Protein AF-A0ABC8TBP5-F1 (afdb_monomer_lite)

Radius of gyration: 12.97 Å; chains: 1; bounding box: 32×27×34 Å

Secondary structure (DSSP, 8-state):
--HHHHHHHTTSSSS-EEE-SS--HHHHHHHHHHHHT-SS--S---EEEP---TTSTTTTPPPP-GGGTT--

pLDDT: mean 71.78, std 15.45, range [38.31, 88.75]

InterPro do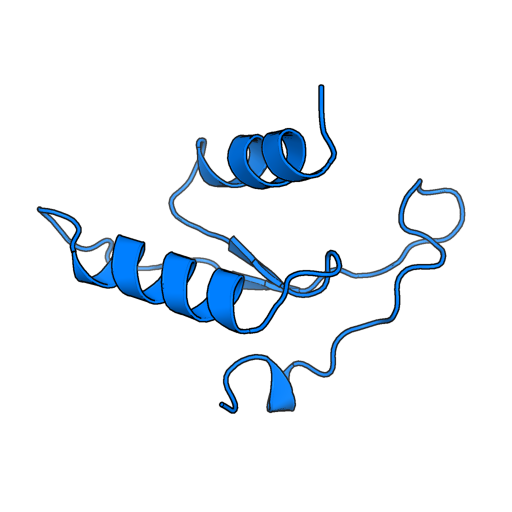mains:
  IPR002684 Biotin synthase/Biotin biosynthesis bifunctional protein BioAB [PTHR22976] (13-68)
  IPR013785 Aldolase-type TIM barrel [G3DSA:3.20.20.70] (11-72)
  IPR058240 Radical SAM superfamily [SSF102114] (13-65)

Foldseek 3Di:
DDPVVVQVVVCPPDQEHEFQPPDDPVVVVVSVVVQVPDPDHDPDYDYHYDDQDPPDPCVVGDGDDPVCRPPD

Structure (mmCIF, N/CA/C/O backbone):
data_AF-A0ABC8TBP5-F1
#
_entry.id   AF-A0ABC8TBP5-F1
#
loop_
_atom_site.group_PDB
_atom_site.id
_atom_site.type_symbol
_atom_site.label_atom_id
_atom_site.label_alt_id
_atom_site.label_comp_id
_atom_site.label_asym_id
_atom_site.label_entity_id
_atom_site.label_seq_id
_atom_site.pdbx_PDB_ins_code
_atom_site.Cartn_x
_atom_site.Cartn_y
_atom_site.Cartn_z
_atom_site.occupancy
_atom_site.B_iso_or_equiv
_atom_site.auth_seq_id
_atom_site.auth_comp_id
_atom_site.auth_asym_id
_atom_site.auth_atom_id
_atom_site.pdbx_PDB_model_num
ATOM 1 N N . MET A 1 1 ? -1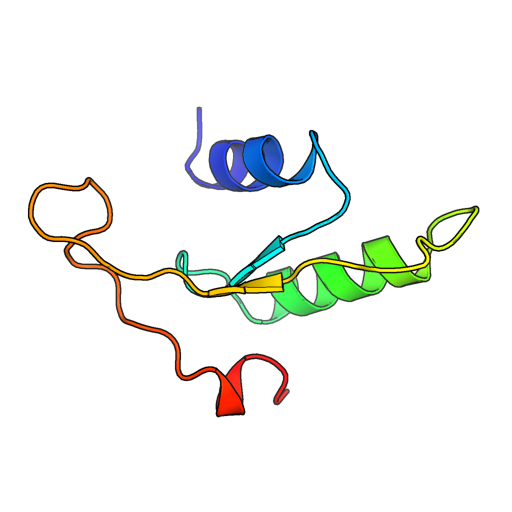7.569 10.705 -7.531 1.00 46.31 1 MET A N 1
ATOM 2 C CA . MET A 1 1 ? -16.176 10.236 -7.428 1.00 46.31 1 MET A CA 1
ATOM 3 C C . MET A 1 1 ? -16.227 8.919 -6.689 1.00 46.31 1 MET A C 1
ATOM 5 O O . MET A 1 1 ? -16.824 8.873 -5.614 1.00 46.31 1 MET A O 1
ATOM 9 N N . SER A 1 2 ? -15.810 7.832 -7.332 1.00 39.12 2 SER A N 1
ATOM 10 C CA . SER A 1 2 ? -15.904 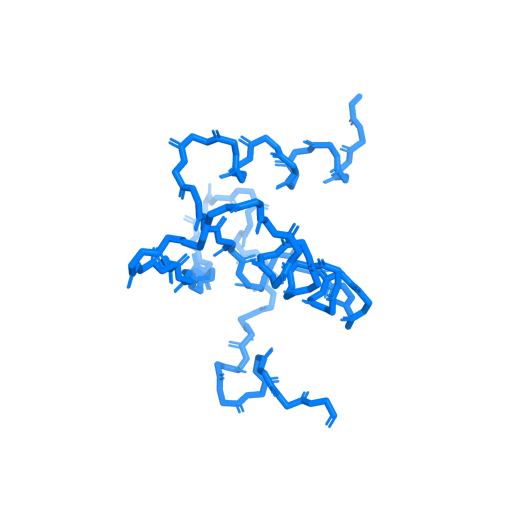6.495 -6.736 1.00 39.12 2 SER A CA 1
ATOM 11 C C . SER A 1 2 ? -14.732 6.258 -5.786 1.00 39.12 2 SER A C 1
ATOM 13 O O . SER A 1 2 ? -13.646 6.788 -5.985 1.00 39.12 2 SER A O 1
ATOM 15 N N . ARG A 1 3 ? -14.939 5.417 -4.768 1.00 54.44 3 ARG A N 1
ATOM 16 C CA . ARG A 1 3 ? -13.919 5.009 -3.779 1.00 54.44 3 ARG A CA 1
ATOM 17 C C . ARG A 1 3 ? -12.609 4.489 -4.402 1.00 54.44 3 ARG A C 1
ATOM 19 O O . ARG A 1 3 ? -11.569 4.525 -3.764 1.00 54.44 3 ARG A O 1
ATOM 26 N N . SER A 1 4 ? -12.657 4.030 -5.653 1.00 47.91 4 SER A N 1
ATOM 27 C CA . SER A 1 4 ? -11.495 3.609 -6.443 1.00 47.91 4 SER A CA 1
ATOM 28 C C . SER A 1 4 ? -10.642 4.777 -6.966 1.00 47.91 4 SER A C 1
ATOM 30 O O . SER A 1 4 ? -9.448 4.610 -7.186 1.00 47.91 4 SER A O 1
ATOM 32 N N . GLU A 1 5 ? -11.222 5.964 -7.157 1.00 39.22 5 GLU A N 1
ATOM 33 C CA . GLU A 1 5 ? -10.518 7.159 -7.647 1.00 39.22 5 GLU A CA 1
ATOM 34 C C . GLU A 1 5 ? -9.739 7.871 -6.525 1.00 39.22 5 GLU A C 1
ATOM 36 O O . GLU A 1 5 ? -8.682 8.447 -6.774 1.00 39.22 5 GLU A O 1
ATOM 41 N N . GLU A 1 6 ? -10.199 7.772 -5.273 1.00 46.38 6 GLU A N 1
ATOM 42 C CA . GLU A 1 6 ? -9.483 8.287 -4.091 1.00 46.38 6 GLU A CA 1
ATOM 43 C C . GLU A 1 6 ? -8.207 7.483 -3.793 1.00 46.38 6 GLU A C 1
ATOM 45 O O . GLU A 1 6 ? -7.197 8.049 -3.374 1.00 46.38 6 GLU A O 1
ATOM 50 N N . PHE A 1 7 ? -8.222 6.178 -4.087 1.00 44.91 7 PHE A N 1
ATOM 51 C CA . PHE A 1 7 ? -7.066 5.287 -3.952 1.00 44.91 7 PHE A CA 1
ATOM 52 C C . PHE A 1 7 ? -5.932 5.673 -4.917 1.00 44.91 7 PHE A C 1
ATOM 54 O O . PHE A 1 7 ? -4.758 5.635 -4.558 1.00 44.91 7 PHE A O 1
ATOM 61 N N . LEU A 1 8 ? -6.286 6.126 -6.123 1.00 40.84 8 LEU A N 1
ATOM 62 C CA . LEU A 1 8 ? -5.344 6.600 -7.140 1.00 40.84 8 LEU A CA 1
ATOM 63 C C . LEU A 1 8 ? -4.760 7.982 -6.819 1.00 40.84 8 LEU A C 1
ATOM 65 O O . LEU A 1 8 ? -3.597 8.241 -7.132 1.00 40.84 8 LEU A O 1
ATOM 69 N N . PHE A 1 9 ? -5.522 8.863 -6.164 1.00 38.31 9 PHE A N 1
ATOM 70 C CA . PHE A 1 9 ? -5.060 10.222 -5.858 1.00 38.31 9 PHE A CA 1
ATOM 71 C C . PHE A 1 9 ? -3.911 10.249 -4.835 1.00 38.31 9 PHE A C 1
ATOM 73 O O . PHE A 1 9 ? -3.089 11.165 -4.844 1.00 38.31 9 PHE A O 1
ATOM 80 N N . LEU A 1 10 ? -3.794 9.213 -4.000 1.00 42.72 10 LEU A N 1
ATOM 81 C CA . LEU A 1 10 ? -2.717 9.098 -3.017 1.00 42.72 10 LEU A CA 1
ATOM 82 C C . LEU A 1 10 ? -1.402 8.529 -3.586 1.00 42.72 10 LEU A C 1
ATOM 84 O O . LEU A 1 10 ? -0.352 8.694 -2.969 1.00 42.72 10 LEU A O 1
ATOM 88 N N . LEU A 1 11 ? -1.441 7.908 -4.771 1.00 43.81 11 LEU A N 1
ATOM 89 C CA . LEU A 1 11 ? -0.267 7.329 -5.443 1.00 43.81 11 LEU A CA 1
ATOM 90 C C . LEU A 1 11 ? 0.538 8.376 -6.234 1.00 43.81 11 LEU A C 1
ATOM 92 O O . LEU A 1 11 ? 1.695 8.145 -6.585 1.00 43.81 11 LEU A O 1
ATOM 96 N N . ALA A 1 12 ? -0.060 9.534 -6.526 1.00 41.41 12 ALA A N 1
ATOM 97 C CA . ALA A 1 12 ? 0.460 10.444 -7.542 1.00 41.41 12 ALA A CA 1
ATOM 98 C C . ALA A 1 12 ? 1.553 11.410 -7.059 1.00 41.41 12 ALA A C 1
ATOM 100 O O . ALA A 1 12 ? 2.262 11.954 -7.903 1.00 41.41 12 ALA A O 1
ATOM 101 N N . THR A 1 13 ? 1.724 11.644 -5.748 1.00 43.50 13 THR A N 1
ATOM 102 C CA . THR A 1 13 ? 2.674 12.686 -5.309 1.00 43.50 13 THR A CA 1
ATOM 103 C C . THR A 1 13 ? 4.072 12.190 -4.933 1.00 43.50 13 THR A C 1
ATOM 105 O O . THR A 1 13 ? 4.975 13.017 -4.973 1.00 43.50 13 THR A O 1
ATOM 108 N N . SER A 1 14 ? 4.272 10.892 -4.640 1.00 50.59 14 SER A N 1
ATOM 109 C CA . SER A 1 14 ? 5.598 10.292 -4.365 1.00 50.59 14 SER A CA 1
ATOM 110 C C . SER A 1 14 ? 5.568 8.749 -4.403 1.00 50.59 14 SER A C 1
ATOM 112 O O . SER A 1 14 ? 5.441 8.135 -3.352 1.00 50.59 14 SER A O 1
ATOM 114 N N . PHE A 1 15 ? 5.674 8.132 -5.591 1.00 52.38 15 PHE A N 1
ATOM 115 C CA . PHE A 1 15 ? 6.054 6.723 -5.886 1.00 52.38 15 PHE A CA 1
ATOM 116 C C . PHE A 1 15 ? 5.814 5.629 -4.815 1.00 52.38 15 PHE A C 1
ATOM 118 O O . PHE A 1 15 ? 6.671 4.772 -4.614 1.00 52.38 15 PHE A O 1
ATOM 125 N N . GLY A 1 16 ? 4.681 5.624 -4.120 1.00 60.84 16 GLY A N 1
ATOM 126 C CA . GLY A 1 16 ? 4.415 4.719 -3.000 1.00 60.84 16 GLY A CA 1
ATOM 127 C C . GLY A 1 16 ? 2.957 4.298 -2.946 1.00 60.84 16 GLY A C 1
ATOM 128 O O . GLY A 1 16 ? 2.133 4.878 -3.645 1.00 60.84 16 GLY A O 1
ATOM 129 N N . GLY A 1 17 ? 2.651 3.293 -2.120 1.00 69.19 17 GLY A N 1
ATOM 130 C CA . GLY A 1 17 ? 1.302 2.747 -1.936 1.00 69.19 17 GLY A CA 1
ATOM 131 C C . GLY A 1 17 ? 0.898 2.654 -0.464 1.00 69.19 17 GLY A C 1
ATOM 132 O O . GLY A 1 17 ? 1.751 2.491 0.413 1.00 69.19 17 GLY A O 1
ATOM 133 N N . ILE A 1 18 ? -0.406 2.758 -0.187 1.00 70.19 18 ILE A N 1
ATOM 134 C CA . ILE A 1 18 ? -0.976 2.400 1.118 1.00 70.19 18 ILE A CA 1
ATOM 135 C C . ILE A 1 18 ? -1.620 1.024 1.004 1.00 70.19 18 ILE A C 1
ATOM 137 O O . ILE A 1 18 ? -2.457 0.799 0.135 1.00 70.19 18 ILE A O 1
ATOM 141 N N . ILE A 1 19 ? -1.236 0.134 1.912 1.00 75.75 19 ILE A N 1
ATOM 142 C CA . ILE A 1 19 ? -1.817 -1.198 2.076 1.00 75.75 19 ILE A CA 1
ATOM 143 C C . ILE A 1 19 ? -2.780 -1.173 3.271 1.00 75.75 19 ILE A C 1
ATOM 145 O O . ILE A 1 19 ? -2.479 -0.571 4.311 1.00 75.75 19 ILE A O 1
ATOM 149 N N . GLY A 1 20 ? -3.926 -1.841 3.143 1.00 72.94 20 GLY A N 1
ATOM 150 C CA . GLY A 1 20 ? -4.942 -1.952 4.192 1.00 72.94 20 GLY A CA 1
ATOM 151 C C . GLY A 1 20 ? -6.099 -0.960 4.091 1.00 72.94 20 GLY A C 1
ATOM 152 O O . GLY A 1 20 ? -6.793 -0.748 5.081 1.00 72.94 20 GLY A O 1
ATOM 153 N N . LEU A 1 21 ? -6.343 -0.367 2.920 1.00 79.75 21 LEU A N 1
ATOM 154 C CA . LEU A 1 21 ? -7.527 0.476 2.679 1.00 79.75 21 LEU A CA 1
ATOM 155 C C . LEU A 1 21 ? -8.760 -0.346 2.264 1.00 79.75 21 LEU A C 1
ATOM 157 O O . LEU A 1 21 ? -9.851 0.214 2.133 1.00 79.75 21 LEU A O 1
ATOM 161 N N . GLY A 1 22 ? -8.602 -1.660 2.090 1.00 78.00 22 GLY A N 1
ATOM 162 C CA . GLY A 1 22 ? -9.643 -2.570 1.602 1.00 78.00 22 GLY A CA 1
ATOM 163 C C . GLY A 1 22 ? -9.407 -3.038 0.166 1.00 78.00 22 GLY A C 1
ATOM 164 O O . GLY A 1 22 ? -10.357 -3.443 -0.498 1.00 78.00 22 GLY A O 1
ATOM 165 N N . GLU A 1 23 ? -8.165 -2.950 -0.309 1.00 82.94 23 GLU A N 1
ATOM 166 C CA . GLU A 1 23 ? -7.730 -3.386 -1.631 1.00 82.94 23 GLU A CA 1
ATOM 167 C C . GLU A 1 23 ? -7.793 -4.912 -1.802 1.00 82.94 23 GLU A C 1
ATOM 169 O O . GLU A 1 23 ? -7.514 -5.684 -0.872 1.00 82.94 23 GLU A O 1
ATOM 174 N N . ALA A 1 24 ? -8.146 -5.347 -3.009 1.00 83.50 24 ALA A N 1
ATOM 175 C CA . ALA A 1 24 ? -8.119 -6.748 -3.396 1.00 83.50 24 ALA A CA 1
ATOM 176 C C . ALA A 1 24 ? -6.676 -7.218 -3.663 1.00 83.50 24 ALA A C 1
ATOM 178 O O . ALA A 1 24 ? -5.722 -6.435 -3.666 1.00 83.50 24 ALA A O 1
ATOM 179 N N . GLU A 1 25 ? -6.486 -8.520 -3.862 1.00 83.88 25 GLU A N 1
ATOM 180 C CA . GLU A 1 25 ? -5.162 -9.059 -4.196 1.00 83.88 25 GLU A CA 1
ATOM 181 C C . GLU A 1 25 ? -4.682 -8.567 -5.562 1.00 83.88 25 GLU A C 1
ATOM 183 O O . GLU A 1 25 ? -3.518 -8.194 -5.722 1.00 83.88 25 GLU A O 1
ATOM 188 N N . GLU A 1 26 ? -5.604 -8.463 -6.512 1.00 83.81 26 GLU A N 1
ATOM 189 C CA . GLU A 1 26 ? -5.357 -7.977 -7.864 1.00 83.81 26 GLU A CA 1
ATOM 190 C C . GLU A 1 26 ? -4.870 -6.523 -7.865 1.00 83.81 26 GLU A C 1
ATOM 192 O O . GLU A 1 26 ? -4.008 -6.168 -8.668 1.00 83.81 26 GLU A O 1
ATOM 197 N N . ASP A 1 27 ? -5.350 -5.698 -6.931 1.00 83.06 27 ASP A N 1
ATOM 198 C CA . ASP A 1 27 ? -4.898 -4.312 -6.773 1.00 83.06 27 ASP A CA 1
ATOM 199 C C . ASP A 1 27 ? -3.427 -4.258 -6.321 1.00 83.06 27 ASP A C 1
ATOM 201 O O . ASP A 1 27 ? -2.646 -3.431 -6.804 1.00 83.06 27 ASP A O 1
ATOM 205 N N . ARG A 1 28 ? -3.008 -5.182 -5.440 1.00 82.88 28 ARG A N 1
ATOM 206 C CA . ARG A 1 28 ? -1.607 -5.301 -4.990 1.00 82.88 28 ARG A CA 1
ATOM 207 C C . ARG A 1 28 ? -0.698 -5.791 -6.112 1.00 82.88 28 ARG A C 1
ATOM 209 O O . ARG A 1 28 ? 0.388 -5.241 -6.306 1.00 82.88 28 ARG A O 1
ATOM 216 N N . VAL A 1 29 ? -1.150 -6.781 -6.881 1.00 85.75 29 VAL A N 1
ATOM 217 C CA . VAL A 1 29 ? -0.440 -7.252 -8.080 1.00 85.75 29 VAL A CA 1
ATOM 218 C C . VAL A 1 29 ? -0.324 -6.125 -9.109 1.00 85.75 29 VAL A C 1
ATOM 220 O O . VAL A 1 29 ? 0.752 -5.922 -9.670 1.00 85.75 29 VAL A O 1
ATOM 223 N N . GLY A 1 30 ? -1.390 -5.344 -9.309 1.00 84.81 30 GLY A N 1
ATOM 224 C CA . GLY A 1 30 ? -1.405 -4.176 -10.187 1.00 84.81 30 GLY A CA 1
ATOM 225 C C . GLY A 1 30 ? -0.375 -3.122 -9.780 1.00 84.81 30 GLY A C 1
ATOM 226 O O . GLY A 1 30 ? 0.401 -2.677 -10.625 1.00 84.81 30 GLY A O 1
ATOM 227 N N . LEU A 1 31 ? -0.291 -2.788 -8.488 1.00 83.50 31 LEU A N 1
ATOM 228 C CA . LEU A 1 31 ? 0.724 -1.870 -7.958 1.00 83.50 31 LEU A CA 1
ATOM 229 C C . LEU A 1 31 ? 2.149 -2.374 -8.234 1.00 83.50 31 LEU A C 1
ATOM 231 O O . LEU A 1 31 ? 2.983 -1.622 -8.744 1.00 83.50 31 LEU A O 1
ATOM 235 N N . LEU A 1 32 ? 2.430 -3.646 -7.933 1.00 84.31 32 LEU A N 1
ATOM 236 C CA . LEU A 1 32 ? 3.747 -4.246 -8.177 1.00 84.31 32 LEU A CA 1
ATOM 237 C C . LEU A 1 32 ? 4.092 -4.267 -9.668 1.00 84.31 32 LEU A C 1
ATOM 239 O O . LEU A 1 32 ? 5.212 -3.920 -10.041 1.00 84.31 32 LEU A O 1
ATOM 243 N N . HIS A 1 33 ? 3.129 -4.612 -10.521 1.00 87.31 33 HIS A N 1
ATOM 244 C CA . HIS A 1 33 ? 3.295 -4.594 -11.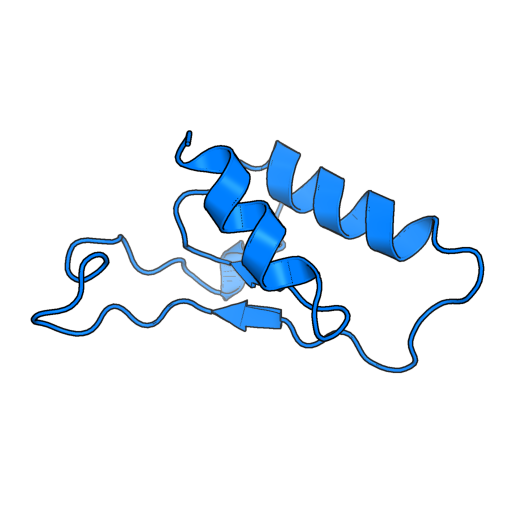969 1.00 87.31 33 HIS A CA 1
ATOM 245 C C . HIS A 1 33 ? 3.586 -3.181 -12.484 1.00 87.31 33 HIS A C 1
ATOM 247 O O . HIS A 1 33 ? 4.507 -2.996 -13.280 1.00 87.31 33 HIS A O 1
ATOM 253 N N . THR A 1 34 ? 2.861 -2.165 -12.012 1.00 85.31 34 THR A N 1
ATOM 254 C CA . THR A 1 34 ? 3.130 -0.768 -12.373 1.00 85.31 34 THR A CA 1
ATOM 255 C C . THR A 1 34 ? 4.551 -0.368 -11.988 1.00 85.31 34 THR A C 1
ATOM 257 O O . THR A 1 34 ? 5.274 0.146 -12.836 1.00 85.31 34 THR A O 1
ATOM 260 N N . LEU A 1 35 ? 4.994 -0.657 -10.761 1.00 84.00 35 LEU A N 1
ATOM 261 C CA . LEU A 1 35 ? 6.353 -0.333 -10.305 1.00 84.00 35 LEU A CA 1
ATOM 262 C C . LEU A 1 35 ? 7.436 -1.075 -11.109 1.00 84.00 35 LEU A C 1
ATOM 264 O O . LEU A 1 35 ? 8.477 -0.497 -11.433 1.00 84.00 35 LEU A O 1
ATOM 268 N N . ALA A 1 36 ? 7.174 -2.334 -11.465 1.00 87.00 36 ALA A N 1
ATOM 269 C CA . ALA A 1 36 ? 8.072 -3.182 -12.245 1.00 87.00 36 ALA A CA 1
ATOM 270 C C . ALA A 1 36 ? 8.124 -2.828 -13.743 1.00 87.00 36 ALA A C 1
ATOM 272 O O . ALA A 1 36 ? 9.037 -3.269 -14.435 1.00 87.00 36 ALA A O 1
ATOM 273 N N . THR A 1 37 ? 7.175 -2.037 -14.251 1.00 88.75 37 THR A N 1
ATOM 274 C CA . THR A 1 37 ? 7.101 -1.637 -15.671 1.00 88.75 37 T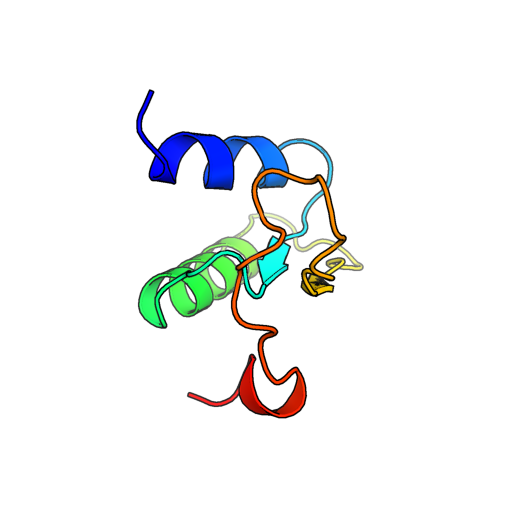HR A CA 1
ATOM 275 C C . THR A 1 37 ? 7.452 -0.168 -15.912 1.00 88.75 37 THR A C 1
ATOM 277 O O . THR A 1 37 ? 7.373 0.306 -17.047 1.00 88.75 37 THR A O 1
ATOM 280 N N . LEU A 1 38 ? 7.873 0.565 -14.875 1.00 85.38 38 LEU A N 1
ATOM 281 C CA . LEU A 1 38 ? 8.329 1.945 -15.026 1.00 85.38 38 LEU A CA 1
ATOM 282 C C . LEU A 1 38 ? 9.567 2.029 -15.938 1.00 85.38 38 LEU A C 1
ATOM 284 O O . LEU A 1 38 ? 10.466 1.197 -15.830 1.00 85.38 38 LEU A O 1
ATOM 288 N N . PRO A 1 39 ? 9.671 3.070 -16.789 1.00 85.75 39 PRO A N 1
ATOM 289 C CA . PRO A 1 39 ? 10.823 3.258 -17.677 1.00 85.75 39 PRO A CA 1
ATOM 290 C C . PRO A 1 39 ? 12.138 3.498 -16.918 1.00 85.75 39 PRO A C 1
ATOM 292 O O . PRO A 1 39 ? 13.215 3.254 -17.452 1.00 85.75 39 PRO A O 1
ATOM 295 N N . SER A 1 40 ? 12.049 3.978 -15.677 1.00 86.31 40 SER A N 1
ATOM 296 C CA . SER A 1 40 ? 13.150 4.062 -14.724 1.00 86.31 40 SER A CA 1
ATOM 297 C C . SER A 1 40 ? 12.609 3.701 -13.349 1.00 86.31 40 SER A C 1
ATOM 299 O O . SER A 1 40 ? 11.624 4.293 -12.903 1.00 86.31 40 SER A O 1
ATOM 301 N N . HIS A 1 41 ? 13.249 2.749 -12.676 1.00 84.00 41 HIS A N 1
ATOM 302 C CA . HIS A 1 41 ? 12.824 2.338 -11.343 1.00 84.00 41 HIS A CA 1
ATOM 303 C C . HIS A 1 41 ? 13.270 3.356 -10.286 1.00 84.00 41 HIS A C 1
ATOM 305 O O . HIS A 1 41 ? 14.381 3.885 -10.378 1.00 84.00 41 HIS A O 1
ATOM 311 N N . PRO A 1 42 ? 12.424 3.641 -9.282 1.00 79.19 42 PRO A N 1
ATOM 312 C CA . PRO A 1 42 ? 12.824 4.448 -8.139 1.00 79.19 42 PRO A CA 1
ATOM 313 C C . PRO A 1 42 ? 13.816 3.673 -7.260 1.00 79.19 42 PRO A C 1
ATOM 315 O O . PRO A 1 42 ? 13.730 2.453 -7.140 1.00 79.19 42 PRO A O 1
ATOM 318 N N . GLU A 1 43 ? 14.728 4.383 -6.591 1.00 82.88 43 GLU A N 1
ATOM 319 C CA . GLU A 1 43 ? 15.665 3.751 -5.645 1.00 82.88 43 GLU A CA 1
ATOM 320 C C . GLU A 1 43 ? 14.977 3.266 -4.362 1.00 82.88 43 GLU A C 1
ATOM 322 O O . GLU A 1 43 ? 15.474 2.377 -3.674 1.00 82.88 43 GLU A O 1
ATOM 327 N N . SER A 1 44 ? 13.820 3.842 -4.031 1.00 79.06 44 SER A N 1
ATOM 328 C CA . SER A 1 44 ? 12.993 3.405 -2.912 1.00 79.06 44 SER A CA 1
ATOM 329 C C . SER A 1 44 ? 11.516 3.610 -3.222 1.00 79.06 44 SER A C 1
ATOM 331 O O . SER A 1 44 ? 11.129 4.591 -3.857 1.00 79.06 44 SER A O 1
ATOM 333 N N . VAL A 1 45 ? 10.695 2.672 -2.759 1.00 77.88 45 VAL A N 1
ATOM 334 C CA . VAL A 1 45 ? 9.234 2.733 -2.842 1.00 77.88 45 VAL A CA 1
ATOM 335 C C . VAL A 1 45 ? 8.713 2.677 -1.411 1.00 77.88 45 VAL A C 1
ATOM 337 O O . VAL A 1 45 ? 8.791 1.614 -0.787 1.00 77.88 45 VAL A O 1
ATOM 340 N N . PRO A 1 46 ? 8.217 3.788 -0.843 1.00 75.50 46 PRO A N 1
ATOM 341 C CA . PRO A 1 46 ? 7.612 3.740 0.474 1.00 75.50 46 PRO A CA 1
ATOM 342 C C . PRO A 1 46 ? 6.292 2.969 0.395 1.00 75.50 46 PRO A C 1
ATOM 344 O O . PRO A 1 46 ? 5.387 3.333 -0.359 1.00 75.50 46 PRO A O 1
ATOM 347 N N . ILE A 1 47 ? 6.176 1.914 1.201 1.00 76.94 47 ILE A N 1
ATOM 348 C CA . ILE A 1 47 ? 4.905 1.235 1.440 1.00 76.94 47 ILE A CA 1
ATOM 349 C C . ILE A 1 47 ? 4.463 1.532 2.864 1.00 76.94 47 ILE A C 1
ATOM 3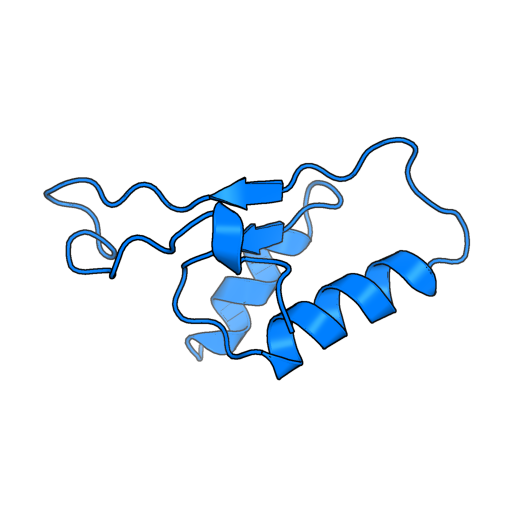51 O O . ILE A 1 47 ? 5.145 1.177 3.826 1.00 76.94 47 ILE A O 1
ATOM 355 N N . ASN A 1 48 ? 3.309 2.181 2.988 1.00 78.38 48 ASN A N 1
ATOM 356 C CA . ASN A 1 48 ? 2.724 2.516 4.278 1.00 78.38 48 ASN A CA 1
ATOM 357 C C . ASN A 1 48 ? 1.597 1.534 4.605 1.00 78.38 48 ASN A C 1
ATOM 359 O O . ASN A 1 48 ? 0.839 1.125 3.727 1.00 78.38 48 ASN A O 1
ATOM 363 N N . SER A 1 49 ? 1.467 1.173 5.879 1.00 76.50 49 SER A N 1
ATOM 364 C CA . SER A 1 49 ? 0.304 0.432 6.379 1.00 76.50 49 SER A CA 1
ATOM 365 C C . SER A 1 49 ? -0.710 1.402 6.969 1.00 76.50 49 SER A C 1
ATOM 367 O O . SER A 1 49 ? -0.328 2.345 7.668 1.00 76.50 49 SER A O 1
ATOM 369 N N . LEU A 1 50 ? -1.996 1.169 6.713 1.00 79.69 50 LEU A N 1
ATOM 370 C CA . LEU A 1 50 ? -3.056 1.943 7.348 1.00 79.69 50 LEU A CA 1
ATOM 371 C C . LEU A 1 50 ? -3.083 1.679 8.862 1.00 79.69 50 LEU A C 1
ATOM 373 O O . LEU A 1 50 ? -3.224 0.540 9.306 1.00 79.69 50 LEU A O 1
ATOM 377 N N . ILE A 1 51 ? -3.023 2.751 9.650 1.00 81.38 51 ILE A N 1
ATOM 378 C CA . ILE A 1 51 ? -3.339 2.728 11.080 1.00 81.38 51 ILE A CA 1
ATOM 379 C C . ILE A 1 51 ? -4.722 3.357 11.247 1.00 81.38 51 ILE A C 1
ATOM 381 O O . ILE A 1 51 ? -4.894 4.548 10.990 1.00 81.38 51 ILE A O 1
ATOM 385 N N . ALA A 1 52 ? -5.707 2.563 11.669 1.00 82.75 52 ALA A N 1
ATOM 386 C CA . ALA A 1 52 ? -7.049 3.056 11.954 1.00 82.75 52 ALA A CA 1
ATOM 387 C C . ALA A 1 52 ? -7.037 3.900 13.239 1.00 82.75 52 ALA A C 1
ATOM 389 O O . ALA A 1 52 ? -6.621 3.437 14.303 1.00 82.75 52 ALA A O 1
ATOM 390 N N . VAL A 1 53 ? -7.481 5.154 13.138 1.00 85.44 53 VAL A N 1
ATOM 391 C CA . VAL A 1 53 ? -7.529 6.101 14.260 1.00 85.44 53 VAL A CA 1
ATOM 392 C C . VAL A 1 53 ? -8.979 6.490 14.520 1.00 85.44 53 VAL A C 1
ATOM 394 O O . VAL A 1 53 ? -9.704 6.854 13.595 1.00 85.44 53 VAL A O 1
ATOM 397 N N . LYS A 1 54 ? -9.398 6.440 15.789 1.00 85.56 54 LYS A N 1
ATOM 398 C CA . LYS A 1 54 ? -10.749 6.823 16.216 1.00 85.56 54 LYS A CA 1
ATOM 399 C C . LYS A 1 54 ? -11.082 8.262 15.801 1.00 85.56 54 LYS A C 1
ATOM 401 O O . LYS A 1 54 ? -10.279 9.171 16.008 1.00 85.56 54 LYS A O 1
ATOM 406 N N . GLY A 1 55 ? -12.282 8.465 15.273 1.00 83.25 55 GLY A N 1
ATOM 407 C CA . GLY A 1 55 ? -12.790 9.730 14.751 1.00 83.25 55 GLY A CA 1
ATOM 408 C C . GLY A 1 55 ? -12.389 10.018 13.303 1.00 83.25 55 GLY A C 1
ATOM 409 O O . GLY A 1 55 ? -12.737 11.079 12.789 1.00 83.25 55 GLY A O 1
ATOM 410 N N . THR A 1 56 ? -11.660 9.113 12.639 1.00 84.56 56 THR A N 1
ATOM 411 C CA . THR A 1 56 ? -11.344 9.239 11.208 1.00 84.56 56 THR A CA 1
ATOM 412 C C . THR A 1 56 ? -12.347 8.458 10.357 1.00 84.56 56 THR A C 1
ATOM 414 O O . THR A 1 56 ? -12.907 7.475 10.834 1.00 84.56 56 THR A O 1
ATOM 417 N N . PRO A 1 57 ? -12.541 8.810 9.072 1.00 82.38 57 PRO A N 1
ATOM 418 C CA . PRO A 1 57 ? -13.418 8.048 8.174 1.00 82.38 57 PRO A CA 1
ATOM 419 C C . PRO A 1 57 ? -13.040 6.567 8.003 1.00 82.38 57 PRO A C 1
ATOM 421 O O . PRO A 1 57 ? -13.838 5.785 7.496 1.00 82.38 57 PRO A O 1
ATOM 424 N N . LEU A 1 58 ? -11.818 6.191 8.390 1.00 80.44 58 LEU A N 1
ATOM 425 C CA . LEU A 1 58 ? -11.279 4.836 8.310 1.00 80.44 58 LEU A CA 1
ATOM 426 C C . LEU A 1 58 ? -11.136 4.189 9.699 1.00 80.44 58 LEU A C 1
ATOM 428 O O . LEU A 1 58 ? -10.396 3.221 9.846 1.00 80.44 58 LEU A O 1
ATOM 432 N N . GLU A 1 59 ? -11.807 4.719 10.726 1.00 84.19 59 GLU A N 1
ATOM 433 C CA . GLU A 1 59 ? -11.705 4.211 12.101 1.00 84.19 59 GLU A CA 1
ATOM 434 C C . GLU A 1 59 ? -12.123 2.744 12.244 1.00 84.19 59 GLU A C 1
ATOM 436 O O . GLU A 1 59 ? -11.525 2.012 13.029 1.00 84.19 59 GLU A O 1
ATOM 441 N N . ASP A 1 60 ? -13.096 2.309 11.444 1.00 85.44 60 ASP A N 1
ATOM 442 C CA . ASP A 1 60 ? -13.614 0.942 11.453 1.00 85.44 60 ASP A CA 1
ATOM 443 C C . ASP A 1 60 ? -12.882 0.022 10.468 1.00 85.44 60 ASP A C 1
ATOM 445 O O . ASP A 1 60 ? -13.273 -1.138 10.295 1.00 85.44 60 ASP A O 1
ATOM 449 N N . GLN A 1 61 ? -11.831 0.512 9.793 1.00 82.12 61 GLN A N 1
ATOM 450 C CA . GLN A 1 61 ? -11.128 -0.331 8.841 1.00 82.12 61 GLN A CA 1
ATOM 451 C C . GLN A 1 61 ? -10.343 -1.439 9.526 1.00 82.12 61 GLN A C 1
ATOM 453 O O . GLN A 1 61 ? -9.650 -1.247 10.530 1.00 82.12 61 GLN A O 1
ATOM 458 N N . LYS A 1 62 ? -10.429 -2.629 8.934 1.00 77.44 62 LYS A N 1
ATOM 459 C CA . LYS A 1 62 ? -9.721 -3.792 9.448 1.00 77.44 62 LYS A CA 1
ATOM 460 C C . LYS A 1 62 ? -8.225 -3.600 9.231 1.00 77.44 62 LYS A C 1
ATOM 462 O O . LYS A 1 62 ? -7.763 -3.544 8.095 1.00 77.44 62 LYS A O 1
ATOM 467 N N . VAL A 1 63 ? -7.474 -3.561 10.330 1.00 72.25 63 VAL A N 1
ATOM 468 C CA . VAL A 1 63 ? -6.010 -3.519 10.282 1.00 72.25 63 VAL A CA 1
ATOM 469 C C . VAL A 1 63 ? -5.509 -4.741 9.520 1.00 72.25 63 VAL A C 1
ATOM 471 O O . VAL A 1 63 ? -5.821 -5.885 9.871 1.00 72.25 63 VAL A O 1
ATOM 474 N N . LEU A 1 64 ? -4.756 -4.482 8.456 1.00 72.25 64 LEU A N 1
ATOM 475 C CA . LEU A 1 64 ? -4.164 -5.523 7.637 1.00 72.25 64 LEU A CA 1
ATOM 476 C C . LEU A 1 64 ? -2.926 -6.080 8.350 1.00 72.25 64 LEU A C 1
ATOM 478 O O . LEU A 1 64 ? -2.109 -5.333 8.887 1.00 72.25 64 LEU A O 1
ATOM 482 N N . ASP A 1 65 ? -2.802 -7.405 8.382 1.00 75.38 65 ASP A N 1
ATOM 483 C CA . ASP A 1 65 ? -1.607 -8.068 8.900 1.00 75.38 65 ASP A CA 1
ATOM 484 C C . ASP A 1 65 ? -0.463 -7.868 7.902 1.00 75.38 65 ASP A C 1
ATOM 486 O O . ASP A 1 65 ? -0.461 -8.461 6.823 1.00 75.38 65 ASP A O 1
ATOM 490 N N . VAL A 1 66 ? 0.509 -7.028 8.261 1.00 67.00 66 VAL A N 1
ATOM 491 C CA . VAL A 1 66 ? 1.647 -6.678 7.398 1.00 67.00 66 VAL A CA 1
ATOM 492 C C . VAL A 1 66 ? 2.431 -7.919 6.961 1.00 67.00 66 VAL A C 1
ATOM 494 O O . VAL A 1 66 ? 2.926 -7.958 5.837 1.00 67.00 66 VAL A O 1
ATOM 497 N N . GLY A 1 67 ? 2.487 -8.972 7.786 1.00 67.56 67 GLY A N 1
ATOM 498 C CA . GLY A 1 67 ? 3.137 -10.233 7.414 1.00 67.56 67 GLY A CA 1
ATOM 499 C C . GLY A 1 67 ? 2.459 -10.943 6.236 1.00 67.56 67 GLY A C 1
ATOM 500 O O . GLY A 1 67 ? 3.102 -11.724 5.538 1.00 67.56 67 GLY A O 1
ATOM 501 N N . LYS A 1 68 ? 1.184 -10.630 5.984 1.00 69.06 68 LYS A N 1
ATOM 502 C CA . LYS A 1 68 ? 0.374 -11.163 4.882 1.00 69.06 68 LYS A CA 1
ATOM 503 C C . LYS A 1 68 ? 0.198 -10.179 3.728 1.00 69.06 68 LYS A C 1
ATOM 505 O O . LYS A 1 68 ? -0.313 -10.568 2.688 1.00 69.06 68 LYS A O 1
ATOM 510 N N . ALA A 1 69 ? 0.630 -8.927 3.881 1.00 65.56 69 ALA A N 1
ATOM 511 C CA . ALA A 1 69 ? 0.457 -7.877 2.875 1.00 65.56 69 ALA A CA 1
ATOM 512 C C . ALA A 1 69 ? 1.066 -8.225 1.506 1.00 65.56 69 ALA A C 1
ATOM 514 O O . ALA A 1 69 ? 0.566 -7.780 0.476 1.00 65.56 69 ALA A O 1
ATOM 515 N N . PHE A 1 70 ? 2.127 -9.033 1.500 1.00 66.00 70 PHE A N 1
ATOM 516 C CA . PHE A 1 70 ? 2.841 -9.456 0.292 1.00 66.00 70 PHE A CA 1
ATOM 517 C C . PHE A 1 70 ? 2.888 -10.980 0.134 1.00 66.00 70 PHE A C 1
ATOM 519 O O . PHE A 1 70 ? 3.718 -11.496 -0.611 1.00 66.00 70 PHE A O 1
ATOM 526 N N . GLN A 1 71 ? 2.049 -11.703 0.878 1.00 61.12 71 GLN A N 1
ATOM 527 C CA . GLN A 1 71 ? 1.844 -13.129 0.660 1.00 61.12 71 GLN A CA 1
ATOM 528 C C . GLN A 1 71 ? 0.665 -13.274 -0.298 1.00 61.12 71 GLN A C 1
ATOM 530 O O . GLN A 1 71 ? -0.438 -12.823 0.008 1.00 61.12 71 GLN A O 1
ATOM 535 N N . PHE A 1 72 ? 0.948 -13.859 -1.455 1.00 60.16 72 PHE A N 1
ATOM 536 C CA . PHE A 1 72 ? -0.006 -14.251 -2.487 1.00 60.16 72 PHE A CA 1
ATOM 537 C C . PHE A 1 72 ? 0.065 -15.777 -2.598 1.00 60.16 72 PHE A C 1
ATOM 539 O O . PHE A 1 72 ? 1.209 -16.297 -2.540 1.00 60.16 72 PHE A O 1
#

Organism: NCBI:txid185542

Sequence (72 aa):
MSRSEEFLFLLATSFGGIIGLGEAEEDRVGLLHTLATLPSHPESVPINSLIAVKGTPLEDQKVLDVGKAFQF